Protein AF-A0A438HQS0-F1 (afdb_monomer)

pLDDT: mean 92.75, std 7.1, range [57.72, 98.56]

Radius of gyration: 14.4 Å; Cα contacts (8 Å, |Δi|>4): 58; chains: 1; bounding box: 28×35×37 Å

Sequence (97 aa):
MRDAIHIYEIKTKIGATKQGTFFVTKYHNIMKSLWLELDYYQNIKMKCNEDAAMMLKFVERERVFDFFAGLNVEYDQVKVQVLGKEDLPPLNEVFSL

Mean predicted aligned error: 3.55 Å

Organism: Vitis vinifera (NCBI:txid29760)

Structure (mmCIF, N/CA/C/O backbone):
data_AF-A0A438HQS0-F1
#
_entry.id   AF-A0A438HQS0-F1
#
loop_
_atom_site.group_PDB
_atom_site.id
_atom_site.type_symbol
_atom_site.label_atom_id
_atom_site.label_alt_id
_atom_site.label_comp_id
_atom_site.label_asym_id
_atom_site.label_entity_id
_atom_site.label_seq_id
_atom_site.pdbx_PDB_ins_code
_atom_site.Cartn_x
_atom_site.Cartn_y
_atom_site.Cartn_z
_atom_site.occupancy
_atom_site.B_iso_or_equiv
_atom_site.auth_seq_id
_atom_site.auth_comp_id
_atom_site.auth_asym_id
_atom_site.auth_atom_id
_atom_site.pdbx_PDB_model_num
ATOM 1 N N . MET A 1 1 ? 7.939 -17.974 -12.196 1.00 57.72 1 MET A N 1
ATOM 2 C CA . MET A 1 1 ? 6.908 -18.766 -11.481 1.00 57.72 1 MET A CA 1
ATOM 3 C C . MET A 1 1 ? 6.907 -18.483 -9.977 1.00 57.72 1 MET A C 1
ATOM 5 O O . MET A 1 1 ? 5.828 -18.254 -9.456 1.00 57.72 1 MET A O 1
ATOM 9 N N . ARG A 1 2 ? 8.066 -18.422 -9.289 1.00 65.38 2 ARG A N 1
ATOM 10 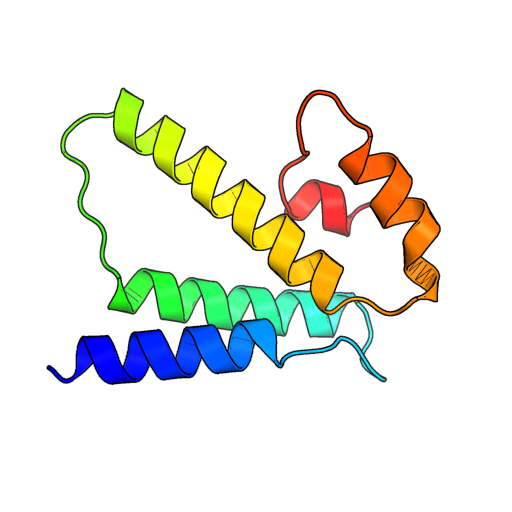C CA . ARG A 1 2 ? 8.126 -18.075 -7.850 1.00 65.38 2 ARG A CA 1
ATOM 11 C C . ARG A 1 2 ? 7.638 -16.653 -7.528 1.00 65.38 2 ARG A C 1
ATOM 13 O O . ARG A 1 2 ? 6.855 -16.516 -6.600 1.00 65.38 2 ARG A O 1
ATOM 20 N N . ASP A 1 3 ? 7.990 -15.639 -8.317 1.00 86.50 3 ASP A N 1
ATOM 21 C CA . ASP A 1 3 ? 7.593 -14.247 -8.009 1.00 86.50 3 ASP A CA 1
ATOM 22 C C . ASP A 1 3 ? 6.081 -14.013 -8.132 1.00 86.50 3 ASP A C 1
ATOM 24 O O . ASP A 1 3 ? 5.496 -13.297 -7.330 1.00 86.50 3 ASP A O 1
ATOM 28 N N . ALA A 1 4 ? 5.412 -14.681 -9.079 1.00 92.19 4 ALA A N 1
ATOM 29 C CA . ALA A 1 4 ? 3.963 -14.561 -9.263 1.00 92.19 4 ALA A CA 1
ATOM 30 C C . ALA A 1 4 ? 3.166 -15.067 -8.045 1.00 92.19 4 ALA A C 1
ATOM 32 O O . ALA A 1 4 ? 2.148 -14.472 -7.697 1.00 92.19 4 ALA A O 1
ATOM 33 N N . ILE A 1 5 ? 3.647 -16.129 -7.385 1.00 94.81 5 ILE A N 1
ATOM 34 C CA . ILE A 1 5 ? 3.044 -16.655 -6.152 1.00 94.81 5 ILE A CA 1
ATOM 35 C C . ILE A 1 5 ? 3.186 -15.626 -5.026 1.00 94.81 5 ILE A C 1
ATOM 37 O O . ILE A 1 5 ? 2.187 -15.267 -4.411 1.00 94.81 5 ILE A O 1
ATOM 41 N N . HIS A 1 6 ? 4.388 -15.077 -4.820 1.00 95.06 6 HIS A N 1
ATOM 42 C CA . HIS A 1 6 ? 4.625 -14.065 -3.783 1.00 95.06 6 HIS A CA 1
ATOM 43 C C . HIS A 1 6 ? 3.804 -12.794 -4.037 1.00 95.06 6 HIS A C 1
ATOM 45 O O . HIS A 1 6 ? 3.156 -12.290 -3.127 1.00 95.06 6 HIS A O 1
ATOM 51 N N . ILE A 1 7 ? 3.743 -12.314 -5.284 1.00 96.69 7 ILE A N 1
ATOM 52 C CA . ILE A 1 7 ? 2.909 -11.163 -5.662 1.00 96.69 7 ILE A CA 1
ATOM 53 C C . ILE A 1 7 ? 1.437 -11.423 -5.328 1.00 96.69 7 ILE A C 1
ATOM 55 O O . ILE A 1 7 ? 0.776 -10.551 -4.765 1.00 96.69 7 ILE A O 1
ATOM 59 N N . TYR A 1 8 ? 0.911 -12.605 -5.661 1.00 96.81 8 TYR A N 1
ATOM 60 C CA . TYR A 1 8 ? -0.467 -12.972 -5.338 1.00 96.81 8 TYR A CA 1
ATOM 61 C C . TYR A 1 8 ? -0.712 -13.006 -3.823 1.00 96.81 8 TYR A C 1
ATOM 63 O O . TYR A 1 8 ? -1.698 -12.442 -3.344 1.00 96.81 8 TYR A O 1
ATOM 71 N N . GLU A 1 9 ? 0.194 -13.617 -3.058 1.00 97.69 9 GLU A N 1
ATOM 72 C CA . GLU A 1 9 ? 0.100 -13.683 -1.599 1.00 97.69 9 GLU A CA 1
ATOM 73 C C . GLU A 1 9 ? 0.136 -12.292 -0.961 1.00 97.69 9 GLU A C 1
ATOM 75 O O . GLU A 1 9 ? -0.691 -11.993 -0.100 1.00 97.69 9 GLU A O 1
ATOM 80 N N . ILE A 1 10 ? 1.045 -11.418 -1.403 1.00 98.25 10 ILE A N 1
ATOM 81 C CA . ILE A 1 10 ? 1.162 -10.046 -0.896 1.00 98.25 10 ILE A CA 1
ATOM 82 C C . ILE A 1 10 ? -0.097 -9.244 -1.235 1.00 98.25 10 ILE A C 1
ATOM 84 O O . ILE A 1 10 ? -0.665 -8.614 -0.348 1.00 98.25 10 ILE A O 1
ATOM 88 N N . LYS A 1 11 ? -0.598 -9.318 -2.476 1.00 97.88 11 LYS A N 1
ATOM 89 C CA . LYS A 1 11 ? -1.854 -8.652 -2.868 1.00 97.88 11 LYS A CA 1
ATOM 90 C C . LYS A 1 11 ? -3.048 -9.139 -2.049 1.00 97.88 11 LYS A C 1
ATOM 92 O O . LYS A 1 11 ? -3.868 -8.334 -1.615 1.00 97.88 11 LYS A O 1
ATOM 97 N N . THR A 1 12 ? -3.118 -10.442 -1.785 1.00 98.25 12 THR A N 1
ATOM 98 C CA . THR A 1 12 ? -4.162 -11.025 -0.931 1.00 98.25 12 THR A CA 1
ATOM 99 C C . THR A 1 12 ? -4.054 -10.499 0.501 1.00 98.25 12 THR A C 1
ATOM 101 O O . THR A 1 12 ? -5.061 -10.104 1.087 1.00 98.25 12 THR A O 1
ATOM 104 N N . LYS A 1 13 ? -2.836 -10.433 1.060 1.00 98.44 13 LYS A N 1
ATOM 105 C CA . LYS A 1 13 ? -2.587 -9.855 2.389 1.00 98.44 13 LYS A CA 1
ATOM 106 C C . LYS A 1 13 ? -2.981 -8.382 2.449 1.00 98.44 13 LYS A C 1
ATOM 108 O O . LYS A 1 13 ? -3.644 -7.998 3.406 1.00 98.44 13 LYS A O 1
ATOM 113 N N . ILE A 1 14 ? -2.627 -7.579 1.445 1.00 98.56 14 ILE A N 1
ATOM 114 C CA . ILE A 1 14 ? -3.004 -6.160 1.357 1.00 98.56 14 ILE A CA 1
ATOM 115 C C . ILE A 1 14 ? -4.528 -6.015 1.437 1.00 98.56 14 ILE A C 1
ATOM 117 O O . ILE A 1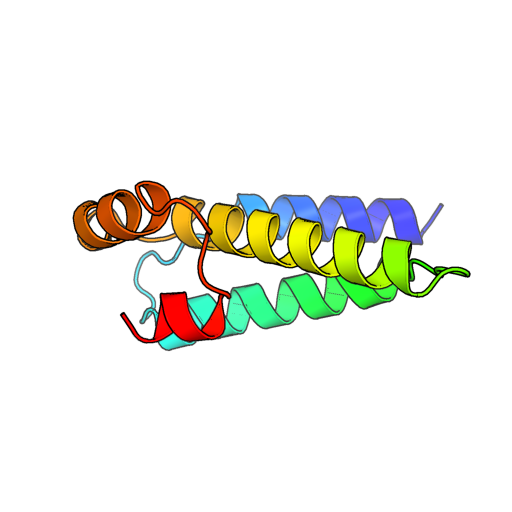 14 ? -5.021 -5.350 2.343 1.00 98.56 14 ILE A O 1
ATOM 121 N N . GLY A 1 15 ? -5.282 -6.715 0.581 1.00 97.94 15 GLY A N 1
ATOM 122 C CA . GLY A 1 15 ? -6.749 -6.621 0.571 1.00 97.94 15 GLY A CA 1
ATOM 123 C C . GLY A 1 15 ? -7.427 -7.127 1.855 1.00 97.94 15 GLY A C 1
ATOM 124 O O . GLY A 1 15 ? -8.489 -6.631 2.245 1.00 97.94 15 GLY A O 1
ATOM 125 N N . ALA A 1 16 ? -6.812 -8.098 2.537 1.00 98.19 16 ALA A N 1
ATOM 126 C CA . ALA A 1 16 ? -7.313 -8.655 3.792 1.00 98.19 16 ALA A CA 1
ATOM 127 C C . ALA A 1 16 ? -6.913 -7.843 5.038 1.00 98.19 16 ALA A C 1
ATOM 129 O O . ALA A 1 16 ? -7.533 -8.005 6.090 1.00 98.19 16 ALA A O 1
ATOM 130 N N . THR A 1 17 ? -5.891 -6.985 4.953 1.00 98.38 17 THR A N 1
ATOM 131 C CA . THR A 1 17 ? -5.406 -6.221 6.108 1.00 98.38 17 THR A CA 1
ATOM 132 C C . THR A 1 17 ? -6.418 -5.142 6.473 1.00 98.38 17 THR A C 1
ATOM 134 O O . THR A 1 17 ? -6.789 -4.305 5.654 1.00 98.38 17 THR A O 1
ATOM 137 N N . LYS A 1 18 ? -6.865 -5.156 7.730 1.00 98.25 18 LYS A N 1
ATOM 138 C CA . LYS A 1 18 ? -7.759 -4.150 8.313 1.00 98.25 18 LYS A CA 1
ATOM 139 C C . LYS A 1 18 ? -7.061 -3.458 9.480 1.00 98.25 18 LYS A C 1
ATOM 141 O O . LYS A 1 18 ? -6.244 -4.078 10.160 1.00 98.25 18 LYS A O 1
ATOM 146 N N . GLN A 1 19 ? -7.411 -2.199 9.734 1.00 98.06 19 GLN A N 1
ATOM 147 C CA . GLN A 1 19 ? -6.963 -1.455 10.909 1.00 98.06 19 GLN A CA 1
ATOM 148 C C . GLN A 1 19 ? -7.360 -2.206 12.187 1.00 98.06 19 GLN A C 1
ATOM 150 O O . GLN A 1 19 ? -6.508 -2.489 13.032 1.00 98.06 19 GLN A O 1
ATOM 155 N N . GLY A 1 20 ? -8.644 -2.563 12.311 1.00 97.25 20 GLY A N 1
ATOM 156 C CA . GLY A 1 20 ? -9.159 -3.321 13.446 1.00 97.25 20 GLY A CA 1
ATOM 157 C C . GLY A 1 20 ? -8.887 -2.596 14.763 1.00 97.25 20 GLY A C 1
ATOM 158 O O . GLY A 1 20 ? -9.287 -1.450 14.944 1.00 97.25 20 GLY A O 1
ATOM 159 N N . THR A 1 21 ? -8.185 -3.259 15.680 1.00 97.44 21 THR A N 1
ATOM 160 C CA . THR A 1 21 ? -7.831 -2.704 16.998 1.00 97.44 21 THR A CA 1
ATOM 161 C C . THR A 1 21 ? -6.494 -1.960 17.013 1.00 97.44 21 THR A C 1
ATOM 163 O O . THR A 1 21 ? -6.073 -1.472 18.062 1.00 97.44 21 THR A O 1
ATOM 166 N N . PHE A 1 22 ? -5.785 -1.881 15.883 1.00 96.62 22 PHE A N 1
ATOM 167 C CA . PHE A 1 22 ? -4.523 -1.155 15.814 1.00 96.62 22 PHE A CA 1
ATOM 168 C C . PHE A 1 22 ? -4.740 0.354 15.705 1.00 96.62 22 PHE A C 1
ATOM 170 O O . PHE A 1 22 ? -5.664 0.835 15.049 1.00 96.62 22 PHE A O 1
ATOM 177 N N . PHE A 1 23 ? -3.804 1.114 16.279 1.00 96.25 23 PHE A N 1
ATOM 178 C CA . PHE A 1 23 ? -3.654 2.526 15.944 1.00 96.25 23 PHE A CA 1
ATOM 179 C C . PHE A 1 23 ? -3.422 2.694 14.439 1.00 96.25 23 PHE A C 1
ATOM 181 O O . PHE A 1 23 ? -2.704 1.896 13.826 1.00 96.25 23 PHE A O 1
ATOM 188 N N . VAL A 1 24 ? -3.952 3.777 13.866 1.00 95.19 24 VAL A N 1
ATOM 189 C CA . VAL A 1 24 ? -3.792 4.105 12.438 1.00 95.19 24 VAL A CA 1
ATOM 190 C C . VAL A 1 24 ? -2.318 4.154 12.033 1.00 95.19 24 VAL A C 1
ATOM 192 O O . VAL A 1 24 ? -1.957 3.637 10.981 1.00 95.19 24 VAL A O 1
ATOM 195 N N . THR A 1 25 ? -1.440 4.672 12.898 1.00 95.25 25 THR A N 1
ATOM 196 C CA . THR A 1 25 ? 0.023 4.687 12.700 1.00 95.25 25 THR A CA 1
ATOM 197 C C . THR A 1 25 ? 0.594 3.287 12.470 1.00 95.25 25 THR A C 1
ATOM 199 O O . THR A 1 25 ? 1.384 3.068 11.551 1.00 95.25 25 THR A O 1
ATOM 202 N N . LYS A 1 26 ? 0.174 2.312 13.282 1.00 96.62 26 LYS A N 1
ATOM 203 C CA . LYS A 1 26 ? 0.617 0.922 13.171 1.00 96.62 26 LYS A CA 1
ATOM 204 C C . LYS A 1 26 ? 0.049 0.261 11.918 1.00 96.62 26 LYS A C 1
ATOM 206 O O . LYS A 1 26 ? 0.799 -0.404 11.210 1.00 96.62 26 LYS A O 1
ATOM 211 N N . TYR A 1 27 ? -1.233 0.471 11.625 1.00 97.31 27 TYR A N 1
ATOM 212 C CA . TYR A 1 27 ? -1.868 -0.031 10.405 1.00 97.31 27 TYR A CA 1
ATOM 213 C C . TYR A 1 27 ? -1.184 0.513 9.138 1.00 97.31 27 TYR A C 1
ATOM 215 O O . TYR A 1 27 ? -0.784 -0.266 8.275 1.00 97.31 27 TYR A O 1
ATOM 223 N N . HIS A 1 28 ? -0.937 1.823 9.075 1.00 95.56 28 HIS A N 1
ATOM 224 C CA . HIS A 1 28 ? -0.211 2.466 7.979 1.00 95.56 28 HIS A CA 1
ATOM 225 C C . HIS A 1 28 ? 1.182 1.858 7.773 1.00 95.56 28 HIS A C 1
ATOM 227 O O . HIS A 1 28 ? 1.563 1.553 6.645 1.00 95.56 28 HIS A O 1
ATOM 233 N N . ASN A 1 29 ? 1.930 1.612 8.852 1.00 96.69 29 ASN A N 1
ATOM 234 C CA . ASN A 1 29 ? 3.258 1.002 8.753 1.00 96.69 29 ASN A CA 1
ATOM 235 C C . ASN A 1 29 ? 3.213 -0.446 8.235 1.00 96.69 29 ASN A C 1
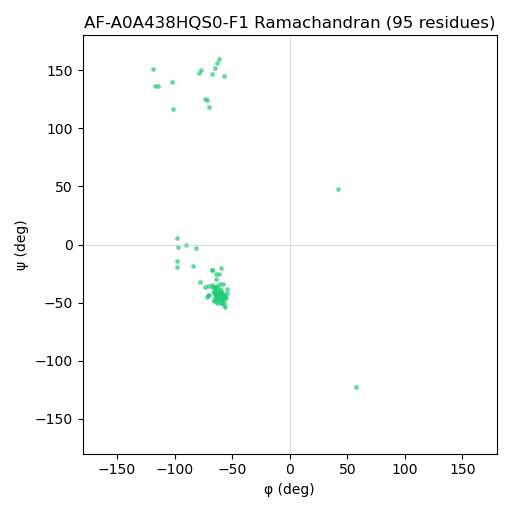ATOM 237 O O . ASN A 1 29 ? 4.093 -0.836 7.467 1.00 96.69 29 ASN A O 1
ATOM 241 N N . ILE A 1 30 ? 2.191 -1.226 8.607 1.00 98.00 30 ILE A N 1
ATOM 242 C CA . ILE A 1 30 ? 1.979 -2.582 8.071 1.00 98.00 30 ILE A CA 1
ATOM 243 C C . ILE A 1 30 ? 1.712 -2.515 6.563 1.00 98.00 30 ILE A C 1
ATOM 245 O O . ILE A 1 30 ? 2.395 -3.193 5.796 1.00 98.00 30 ILE A O 1
ATOM 249 N N . MET A 1 31 ? 0.785 -1.655 6.131 1.00 98.12 31 MET A N 1
ATOM 250 C CA . MET A 1 31 ? 0.468 -1.476 4.709 1.00 98.12 31 MET A CA 1
ATOM 251 C C . 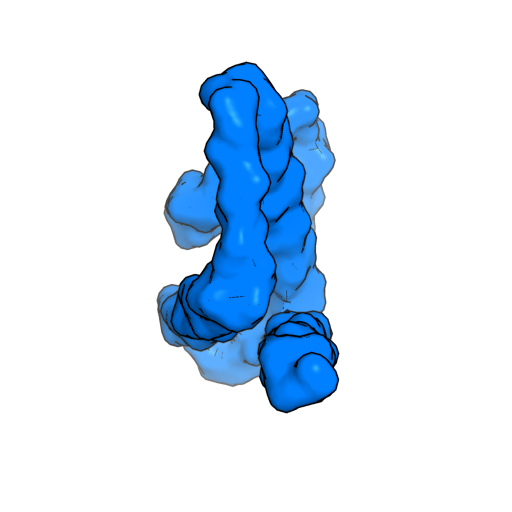MET A 1 31 ? 1.692 -1.008 3.913 1.00 98.12 31 MET A C 1
ATOM 253 O O . MET A 1 31 ? 2.016 -1.584 2.876 1.00 98.12 31 MET A O 1
ATOM 257 N N . LYS A 1 32 ? 2.450 -0.042 4.451 1.00 96.88 32 LYS A N 1
ATOM 258 C CA . LYS A 1 32 ? 3.704 0.440 3.857 1.00 96.88 32 LYS A CA 1
ATOM 259 C C . LYS A 1 32 ? 4.719 -0.682 3.658 1.00 96.88 32 LYS A C 1
ATOM 261 O O . LYS A 1 32 ? 5.338 -0.750 2.601 1.00 96.88 32 LYS A O 1
ATOM 266 N N . SER A 1 33 ? 4.873 -1.565 4.643 1.00 98.06 33 SER A N 1
ATOM 267 C CA . SER A 1 33 ? 5.767 -2.719 4.524 1.00 98.06 33 SER A CA 1
ATOM 268 C C . SER A 1 33 ? 5.321 -3.677 3.417 1.00 98.06 33 SER A C 1
ATOM 270 O O . SER A 1 33 ? 6.161 -4.126 2.643 1.00 98.06 33 SER A O 1
ATOM 272 N N . LEU A 1 34 ? 4.019 -3.967 3.317 1.00 98.44 34 LEU A N 1
ATOM 273 C CA . LEU A 1 34 ? 3.478 -4.858 2.286 1.00 98.44 34 LEU A CA 1
ATOM 274 C C . LEU A 1 34 ? 3.643 -4.277 0.878 1.00 98.44 34 LEU A C 1
ATOM 276 O O . LEU A 1 34 ? 4.016 -5.004 -0.038 1.00 98.44 34 LEU A O 1
ATOM 280 N N . TRP A 1 35 ? 3.414 -2.975 0.691 1.00 97.75 35 TRP A N 1
ATOM 281 C CA . TRP A 1 35 ? 3.627 -2.347 -0.614 1.00 97.75 35 TRP A CA 1
ATOM 282 C C . TRP A 1 35 ? 5.104 -2.302 -1.015 1.00 97.75 35 TRP A C 1
ATOM 284 O O . TRP A 1 35 ? 5.404 -2.512 -2.182 1.00 97.75 35 TRP A O 1
ATOM 294 N N . LEU A 1 36 ? 6.029 -2.083 -0.073 1.00 96.56 36 LEU A N 1
ATOM 295 C CA . LEU A 1 36 ? 7.468 -2.158 -0.362 1.00 96.56 36 LEU A CA 1
ATOM 296 C C . LEU A 1 36 ? 7.895 -3.575 -0.770 1.00 96.56 36 LEU A C 1
ATOM 298 O O . LEU A 1 36 ? 8.702 -3.741 -1.683 1.00 96.56 36 LEU A O 1
ATOM 302 N N . GLU A 1 37 ? 7.340 -4.598 -0.117 1.00 97.31 37 GLU A N 1
ATOM 303 C CA . GLU A 1 37 ? 7.557 -5.992 -0.508 1.00 97.31 37 GLU A CA 1
ATOM 304 C C . GLU A 1 37 ? 6.976 -6.269 -1.904 1.00 97.31 37 GLU A C 1
ATOM 306 O O . GLU A 1 37 ? 7.633 -6.886 -2.743 1.00 97.31 37 GLU A O 1
ATOM 311 N N . LEU A 1 38 ? 5.775 -5.758 -2.193 1.00 97.25 38 LEU A N 1
ATOM 312 C CA . LEU A 1 38 ? 5.152 -5.871 -3.509 1.00 97.25 38 LEU A CA 1
ATOM 313 C C . LEU A 1 38 ? 6.013 -5.220 -4.600 1.00 97.25 38 LEU A C 1
ATOM 315 O O . LEU A 1 38 ? 6.256 -5.851 -5.628 1.00 97.25 38 LEU A O 1
ATOM 319 N N . ASP A 1 39 ? 6.508 -4.003 -4.365 1.00 95.00 39 ASP A N 1
ATOM 320 C CA . ASP A 1 39 ? 7.373 -3.276 -5.301 1.00 95.00 39 ASP A CA 1
ATOM 321 C C . ASP A 1 39 ? 8.636 -4.075 -5.631 1.00 95.00 39 ASP A C 1
ATOM 323 O O . ASP A 1 39 ? 9.030 -4.166 -6.798 1.00 95.00 39 ASP A O 1
ATOM 327 N N . TYR A 1 40 ? 9.241 -4.696 -4.613 1.00 94.81 40 TYR A N 1
ATOM 328 C CA . TYR A 1 40 ? 10.427 -5.532 -4.770 1.00 94.81 40 TYR A CA 1
ATOM 329 C C . TYR A 1 40 ? 10.180 -6.702 -5.729 1.00 94.81 40 TYR A C 1
ATOM 331 O O . TYR A 1 40 ? 10.979 -6.927 -6.641 1.00 94.81 40 TYR A O 1
ATOM 339 N N . TYR A 1 41 ? 9.065 -7.421 -5.566 1.00 94.88 41 TYR A N 1
ATOM 340 C CA . TYR A 1 41 ? 8.749 -8.563 -6.429 1.00 94.88 41 TYR A CA 1
ATOM 341 C C . TYR A 1 41 ? 8.207 -8.158 -7.803 1.00 94.88 41 TYR A C 1
ATOM 343 O O . TYR A 1 41 ? 8.452 -8.861 -8.782 1.00 94.88 41 TYR A O 1
ATOM 351 N N . GLN A 1 42 ? 7.471 -7.047 -7.906 1.00 92.75 42 GLN A N 1
ATOM 352 C CA . GLN A 1 42 ? 6.965 -6.573 -9.195 1.00 92.75 42 GLN A CA 1
ATOM 353 C C . GLN A 1 42 ? 8.083 -6.022 -10.084 1.00 92.75 42 GLN A C 1
ATOM 355 O O . GLN A 1 42 ? 8.018 -6.213 -11.298 1.00 92.75 42 GLN A O 1
ATOM 360 N N . ASN A 1 43 ? 9.087 -5.358 -9.495 1.00 88.44 43 ASN A N 1
ATOM 361 C CA . ASN A 1 43 ? 10.300 -4.867 -10.160 1.00 88.44 43 ASN A CA 1
ATOM 362 C C . ASN A 1 43 ? 10.031 -4.235 -11.541 1.00 88.44 43 ASN A C 1
ATOM 364 O O . ASN A 1 43 ? 10.662 -4.577 -12.549 1.00 88.44 43 ASN A O 1
ATOM 368 N N . ILE A 1 44 ? 9.036 -3.348 -11.605 1.00 88.12 44 ILE A N 1
ATOM 369 C CA . ILE A 1 44 ? 8.591 -2.746 -12.863 1.00 88.12 44 ILE A CA 1
ATOM 370 C C . ILE A 1 44 ? 9.673 -1.783 -13.351 1.00 88.12 44 ILE A C 1
ATOM 372 O O . ILE A 1 44 ? 9.988 -0.793 -12.695 1.00 88.12 44 ILE A O 1
ATOM 376 N N . LYS A 1 45 ? 10.234 -2.065 -14.529 1.00 89.12 45 LYS A N 1
ATOM 377 C CA . LYS A 1 45 ? 11.254 -1.222 -15.161 1.00 89.12 45 LYS A CA 1
ATOM 378 C C . LYS A 1 45 ? 10.625 -0.375 -16.252 1.00 89.12 45 LYS A C 1
ATOM 380 O O . LYS A 1 45 ? 10.158 -0.906 -17.259 1.00 89.12 45 LYS A O 1
ATOM 385 N N . MET A 1 46 ? 10.659 0.938 -16.065 1.00 92.56 46 MET A N 1
ATOM 386 C CA . MET A 1 46 ? 10.165 1.902 -17.043 1.00 92.56 46 MET A CA 1
ATOM 387 C C . MET A 1 46 ? 11.327 2.528 -17.806 1.00 92.56 46 MET A C 1
ATOM 389 O O . MET A 1 46 ? 12.390 2.776 -17.243 1.00 92.56 46 MET A O 1
ATOM 393 N N . LYS A 1 47 ? 11.138 2.721 -19.114 1.00 92.75 47 LYS A N 1
ATOM 394 C CA . LYS A 1 47 ? 12.156 3.294 -20.013 1.00 92.75 47 LYS A CA 1
ATOM 395 C C . LYS A 1 47 ? 11.950 4.787 -20.274 1.00 92.75 47 LYS A C 1
ATOM 397 O O . LYS A 1 47 ? 12.876 5.450 -20.721 1.00 92.75 47 LYS A O 1
ATOM 402 N N . CYS A 1 48 ? 10.738 5.275 -20.033 1.00 96.62 48 CYS A N 1
ATOM 403 C CA . CYS A 1 48 ? 10.289 6.633 -20.295 1.00 96.62 48 CYS A CA 1
ATOM 404 C C . CYS A 1 48 ? 9.973 7.314 -18.957 1.00 96.62 48 CYS A C 1
ATOM 406 O O . CYS A 1 48 ? 9.371 6.688 -18.081 1.00 96.62 48 CYS A O 1
ATOM 408 N N . ASN A 1 49 ? 10.391 8.570 -18.791 1.00 94.75 49 ASN A N 1
ATOM 40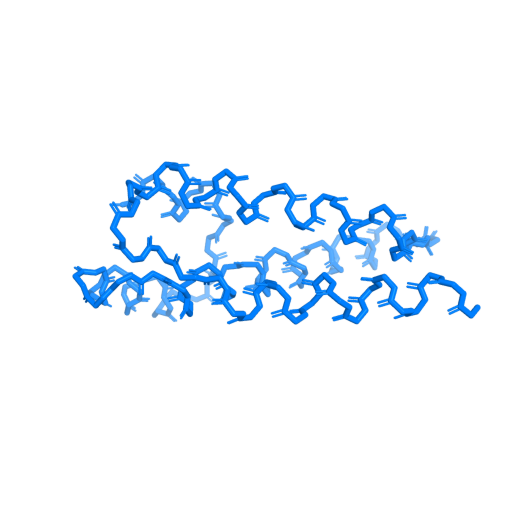9 C CA . ASN A 1 49 ? 10.207 9.304 -17.537 1.00 94.75 49 ASN A CA 1
ATOM 410 C C . ASN A 1 49 ? 8.749 9.732 -17.351 1.00 94.75 49 ASN A C 1
ATOM 412 O O . ASN A 1 49 ? 8.230 9.701 -16.237 1.00 94.75 49 ASN A O 1
ATOM 416 N N . GLU A 1 50 ? 8.081 10.093 -18.443 1.00 96.38 50 GLU A N 1
ATOM 417 C CA . GLU A 1 50 ? 6.677 10.486 -18.460 1.00 96.38 50 GLU A CA 1
ATOM 418 C C . GLU A 1 50 ? 5.789 9.312 -18.027 1.00 96.38 50 GLU A C 1
ATOM 420 O O . GLU A 1 50 ? 4.966 9.461 -17.121 1.00 96.38 50 GLU A O 1
ATOM 425 N N . ASP A 1 51 ? 6.029 8.120 -18.581 1.00 94.62 51 ASP A N 1
ATOM 426 C CA . ASP A 1 51 ? 5.311 6.900 -18.193 1.00 94.62 51 ASP A CA 1
ATOM 427 C C . ASP A 1 51 ? 5.607 6.509 -16.737 1.00 94.62 51 ASP A C 1
ATOM 429 O O . ASP A 1 51 ? 4.702 6.092 -16.013 1.00 94.62 51 ASP A O 1
ATOM 433 N N . ALA A 1 52 ? 6.853 6.690 -16.277 1.00 94.12 52 ALA A N 1
ATOM 434 C CA . ALA A 1 52 ? 7.235 6.457 -14.883 1.00 94.12 52 ALA A CA 1
ATOM 435 C C . ALA A 1 52 ? 6.470 7.358 -13.913 1.00 94.12 52 ALA A C 1
ATOM 437 O O . ALA A 1 52 ? 5.959 6.879 -12.899 1.00 94.12 52 ALA A O 1
ATOM 438 N N . ALA A 1 53 ? 6.327 8.641 -14.245 1.00 93.44 53 ALA A N 1
ATOM 439 C CA . ALA A 1 53 ? 5.542 9.573 -13.449 1.00 93.44 53 ALA A CA 1
ATOM 440 C C . ALA A 1 53 ? 4.046 9.213 -13.450 1.00 93.44 53 ALA A C 1
ATOM 442 O O . ALA A 1 53 ? 3.400 9.272 -12.403 1.00 93.44 53 ALA A O 1
ATOM 443 N N . MET A 1 54 ? 3.488 8.804 -14.596 1.00 93.62 54 MET A N 1
ATOM 444 C CA . MET A 1 54 ? 2.090 8.361 -14.682 1.00 93.62 54 MET A CA 1
ATOM 445 C C . MET A 1 54 ? 1.840 7.089 -13.866 1.00 93.62 54 MET A C 1
ATOM 447 O O . MET A 1 54 ? 0.851 7.008 -13.137 1.00 93.62 54 MET A O 1
ATOM 451 N N . MET A 1 55 ? 2.752 6.119 -13.935 1.00 93.56 55 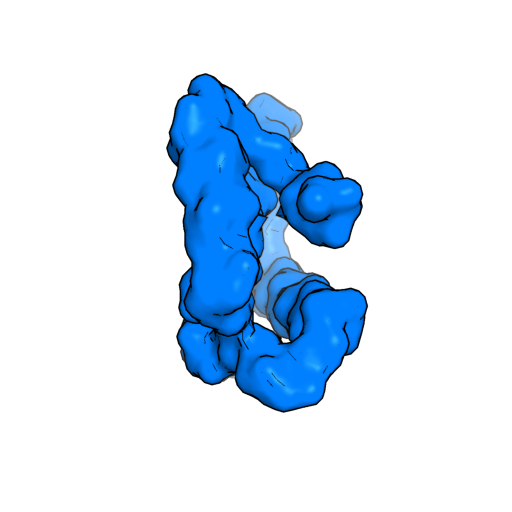MET A N 1
ATOM 452 C CA . MET A 1 55 ? 2.653 4.884 -13.163 1.00 93.56 55 MET A CA 1
ATOM 453 C C . MET A 1 55 ? 2.774 5.131 -11.666 1.00 93.56 55 MET A C 1
ATOM 455 O O . MET A 1 55 ? 2.024 4.535 -10.899 1.00 93.56 55 MET A O 1
ATOM 459 N N . LEU A 1 56 ? 3.675 6.019 -11.238 1.00 91.75 56 LEU A N 1
ATOM 460 C CA . LEU A 1 56 ? 3.796 6.377 -9.828 1.00 91.75 56 LEU A CA 1
ATOM 461 C C . LEU A 1 56 ? 2.478 6.955 -9.299 1.00 91.75 56 LEU A C 1
ATOM 463 O O . LEU A 1 56 ? 1.979 6.481 -8.283 1.00 91.75 56 LEU A O 1
ATOM 467 N N . LYS A 1 57 ? 1.859 7.888 -10.037 1.00 91.94 57 LYS A N 1
ATOM 468 C CA . LYS A 1 57 ? 0.543 8.448 -9.681 1.00 91.94 57 LYS A CA 1
ATOM 469 C C . LYS A 1 57 ? -0.548 7.380 -9.605 1.00 91.94 57 LYS A C 1
ATOM 471 O O . LYS A 1 57 ? -1.399 7.430 -8.719 1.00 91.94 57 LYS A O 1
ATOM 476 N N . PHE A 1 58 ? -0.538 6.420 -10.529 1.00 92.94 58 PHE A N 1
ATOM 477 C CA . PHE A 1 58 ? -1.469 5.294 -10.503 1.00 92.94 58 PHE A CA 1
ATOM 478 C C . PHE A 1 58 ? -1.258 4.422 -9.257 1.00 92.94 58 PHE A C 1
ATOM 480 O O . PHE A 1 58 ? -2.208 4.148 -8.532 1.00 92.94 58 PHE A O 1
ATOM 487 N N . VAL A 1 59 ? -0.013 4.042 -8.960 1.00 93.69 59 VAL A N 1
ATOM 488 C CA . VAL A 1 59 ? 0.322 3.218 -7.790 1.00 93.69 59 VAL A CA 1
ATOM 489 C C . VAL A 1 59 ? -0.034 3.930 -6.486 1.00 93.69 59 VAL A C 1
ATOM 491 O O . VAL A 1 59 ? -0.615 3.314 -5.598 1.00 93.69 59 VAL A O 1
ATOM 494 N N . GLU A 1 60 ? 0.273 5.220 -6.353 1.00 92.50 60 GLU A N 1
ATOM 495 C CA . GLU A 1 60 ? -0.080 5.997 -5.160 1.00 92.50 60 GLU A CA 1
ATOM 496 C C . GLU A 1 60 ? -1.594 6.067 -4.950 1.00 92.50 60 GLU A C 1
ATOM 498 O O . GLU A 1 60 ? -2.062 5.878 -3.827 1.00 92.50 60 GLU A O 1
ATOM 503 N N . ARG A 1 61 ? -2.363 6.250 -6.030 1.00 93.50 61 ARG A N 1
ATOM 504 C CA . ARG A 1 61 ? -3.828 6.214 -5.995 1.00 93.50 61 ARG A CA 1
ATOM 505 C C . ARG A 1 61 ? -4.355 4.869 -5.497 1.00 93.50 61 ARG A C 1
ATOM 507 O O . ARG A 1 61 ? -5.164 4.845 -4.572 1.00 93.50 61 ARG A O 1
ATOM 514 N N . GLU A 1 62 ? -3.874 3.763 -6.060 1.00 95.12 62 GLU A N 1
ATOM 515 C CA . GLU A 1 62 ? -4.294 2.421 -5.636 1.00 95.12 62 GLU A CA 1
ATOM 516 C C . GLU A 1 62 ? -3.965 2.171 -4.156 1.00 95.12 62 GLU A C 1
ATOM 518 O O . GLU A 1 62 ? -4.788 1.639 -3.415 1.00 95.12 62 GLU A O 1
ATOM 523 N N . ARG A 1 63 ? -2.810 2.649 -3.674 1.00 95.69 63 ARG A N 1
ATOM 524 C CA . ARG A 1 63 ? -2.432 2.542 -2.254 1.00 95.69 63 ARG A CA 1
ATOM 525 C C . ARG A 1 63 ? -3.351 3.332 -1.329 1.00 95.69 63 ARG A C 1
ATOM 527 O O . ARG A 1 63 ? -3.639 2.867 -0.228 1.00 95.69 63 ARG A O 1
ATOM 534 N N . VAL A 1 64 ? -3.823 4.507 -1.749 1.00 95.38 64 VAL A N 1
ATOM 535 C CA . VAL A 1 64 ? -4.831 5.268 -0.991 1.00 95.38 64 VAL A CA 1
ATOM 536 C C . VAL A 1 64 ? -6.135 4.472 -0.891 1.00 95.38 64 VAL A C 1
ATOM 538 O O . VAL A 1 64 ? -6.715 4.392 0.193 1.00 95.38 64 VAL A O 1
ATOM 541 N N . PHE A 1 65 ? -6.569 3.827 -1.976 1.00 95.75 65 PHE A N 1
ATOM 542 C CA . PHE A 1 65 ? -7.768 2.985 -1.965 1.00 95.75 65 PHE A CA 1
ATOM 543 C C . PHE A 1 65 ? -7.614 1.753 -1.075 1.00 95.75 65 PHE A C 1
ATOM 545 O O . PHE A 1 65 ? -8.474 1.518 -0.225 1.00 95.75 65 PHE A O 1
ATOM 552 N N . ASP A 1 66 ? -6.507 1.020 -1.200 1.00 97.12 66 ASP A N 1
ATOM 553 C CA . ASP A 1 66 ? -6.177 -0.110 -0.328 1.00 97.12 66 ASP A CA 1
ATOM 554 C C . ASP A 1 66 ? -6.186 0.313 1.150 1.00 97.12 66 ASP A C 1
ATOM 556 O O . ASP A 1 66 ? -6.791 -0.346 2.000 1.00 97.12 66 ASP A O 1
ATOM 560 N N . PHE A 1 67 ? -5.555 1.451 1.461 1.00 96.25 67 PHE A N 1
ATOM 561 C CA . PHE A 1 67 ? -5.500 1.991 2.816 1.00 96.25 67 PHE A CA 1
ATOM 562 C C . PHE A 1 67 ? -6.901 2.278 3.363 1.00 96.25 67 PHE A C 1
ATOM 564 O O . PHE A 1 67 ? -7.247 1.802 4.449 1.00 96.25 67 PHE A O 1
ATOM 571 N N . PHE A 1 68 ? -7.729 2.997 2.602 1.00 96.56 68 PHE A N 1
ATOM 572 C CA . PHE A 1 68 ? -9.103 3.335 2.977 1.00 96.56 68 PHE A CA 1
ATOM 573 C C . PHE A 1 68 ? -10.019 2.121 3.100 1.00 96.56 68 PHE A C 1
ATOM 575 O O . PHE A 1 68 ? -10.855 2.089 4.007 1.00 96.56 68 PHE A O 1
ATOM 582 N N . ALA A 1 69 ? -9.848 1.113 2.246 1.00 96.75 69 ALA A N 1
ATOM 583 C CA . ALA A 1 69 ? -10.623 -0.121 2.293 1.00 96.75 69 ALA A CA 1
ATOM 584 C C . ALA A 1 69 ? -10.379 -0.925 3.581 1.00 96.75 69 ALA A C 1
ATOM 586 O O . ALA A 1 69 ? -11.231 -1.726 3.986 1.00 96.75 69 ALA A O 1
ATOM 587 N N . GLY A 1 70 ? -9.218 -0.750 4.221 1.00 96.94 70 GLY A N 1
ATOM 588 C CA . GLY A 1 70 ? -8.894 -1.383 5.497 1.00 96.94 70 GLY A CA 1
ATOM 589 C C . GLY A 1 70 ? -9.106 -0.518 6.742 1.00 96.94 70 GLY A C 1
ATOM 590 O O . GLY A 1 70 ? -9.136 -1.075 7.838 1.00 96.94 70 GLY A O 1
ATOM 591 N N . LEU A 1 71 ? -9.287 0.801 6.607 1.00 97.06 71 LEU A N 1
ATOM 592 C CA . LEU A 1 71 ? -9.576 1.695 7.736 1.00 97.06 71 LEU A CA 1
ATOM 593 C C . LEU A 1 71 ? -10.957 1.438 8.349 1.00 97.06 71 LEU A C 1
ATOM 595 O O . LEU A 1 71 ? -11.932 1.173 7.638 1.00 97.06 71 LEU A O 1
ATOM 599 N N . ASN A 1 72 ? -11.050 1.628 9.665 1.00 97.88 72 ASN A N 1
ATOM 600 C CA . ASN A 1 72 ? -12.298 1.531 10.414 1.00 97.88 72 ASN A CA 1
ATOM 601 C C . ASN A 1 72 ? -13.344 2.559 9.941 1.00 97.88 72 ASN A C 1
ATOM 603 O O . ASN A 1 72 ? -13.020 3.586 9.338 1.00 97.88 72 ASN A O 1
ATOM 607 N N . VAL A 1 73 ? -14.613 2.278 10.254 1.00 96.75 73 VAL A N 1
ATOM 608 C CA . VAL A 1 73 ? -15.783 3.105 9.892 1.00 96.75 73 VAL A CA 1
ATOM 609 C C . VAL A 1 73 ? -15.733 4.512 10.504 1.00 96.75 73 VAL A C 1
ATOM 611 O O . VAL A 1 73 ? -16.268 5.463 9.946 1.00 96.75 73 VAL A O 1
ATOM 614 N N . GLU A 1 74 ? -15.032 4.676 11.629 1.00 96.06 74 GLU A N 1
ATOM 615 C CA . GLU A 1 74 ? -14.833 5.970 12.298 1.00 96.06 74 GLU A CA 1
ATOM 616 C C . GLU A 1 74 ? -14.120 7.013 11.417 1.00 96.06 74 GLU A C 1
ATOM 618 O O . GLU A 1 74 ? -14.271 8.211 11.644 1.00 96.06 74 GLU A O 1
ATOM 623 N N . TYR A 1 75 ? -13.414 6.574 10.368 1.00 95.12 75 TYR A N 1
ATOM 624 C CA . TYR A 1 75 ? -12.738 7.442 9.401 1.00 95.12 75 TYR A CA 1
ATOM 625 C C . TYR A 1 75 ? -13.543 7.683 8.117 1.00 95.12 75 TYR A C 1
ATOM 627 O O . TYR A 1 75 ? -13.031 8.313 7.192 1.00 95.12 75 TYR A O 1
ATOM 635 N N . ASP A 1 76 ? -14.789 7.212 8.013 1.00 95.00 76 ASP A N 1
ATOM 636 C CA . ASP A 1 76 ? -15.565 7.312 6.769 1.00 95.00 76 ASP A CA 1
ATOM 637 C C . ASP A 1 76 ? -15.800 8.760 6.320 1.00 95.00 76 ASP A C 1
ATOM 639 O O . ASP A 1 76 ? -15.755 9.045 5.123 1.00 95.00 76 ASP A O 1
ATOM 643 N N . GLN A 1 77 ? -15.955 9.703 7.254 1.00 93.75 77 GLN A N 1
ATOM 644 C CA . GLN A 1 77 ? -16.051 11.124 6.910 1.00 93.75 77 GLN A CA 1
ATOM 645 C C . GLN A 1 77 ? -14.770 11.635 6.232 1.00 93.75 77 GLN A C 1
ATOM 647 O O . GLN A 1 77 ? -14.852 12.344 5.227 1.00 93.75 77 GLN A O 1
ATOM 652 N N . VAL A 1 78 ? -13.596 11.239 6.735 1.00 91.69 78 VAL A N 1
ATOM 653 C CA . VAL A 1 78 ? -12.298 11.581 6.130 1.00 91.69 78 VAL A CA 1
ATOM 654 C C . VAL A 1 78 ? -12.175 10.936 4.748 1.00 91.69 78 VAL A C 1
ATOM 656 O O . VAL A 1 78 ? -11.778 11.609 3.797 1.00 91.69 78 VAL A O 1
ATOM 659 N N . LYS A 1 79 ? -12.602 9.671 4.589 1.00 94.12 79 LYS A N 1
ATOM 660 C CA . LYS A 1 79 ? -12.632 8.991 3.280 1.00 94.12 79 LYS A CA 1
ATOM 661 C C . LYS A 1 79 ? -13.469 9.775 2.272 1.00 94.12 79 LYS A C 1
ATOM 663 O O . LYS A 1 79 ? -12.984 10.047 1.181 1.00 94.12 79 LYS A O 1
ATOM 668 N N . VAL A 1 80 ? -14.690 10.182 2.631 1.00 93.75 80 VAL A N 1
ATOM 669 C CA . VAL A 1 80 ? -15.579 10.956 1.744 1.00 93.75 80 VAL A CA 1
ATOM 670 C C . VAL A 1 80 ? -14.954 12.295 1.358 1.00 93.75 80 VAL A C 1
ATOM 672 O O . VAL A 1 80 ? -14.973 12.661 0.185 1.00 93.75 80 VAL A O 1
ATOM 675 N N . GLN A 1 81 ? -14.363 13.013 2.316 1.00 91.56 81 GLN A N 1
ATOM 676 C CA . GLN A 1 81 ? -13.704 14.294 2.047 1.00 91.56 81 GLN A CA 1
ATOM 677 C C . GLN A 1 81 ? -12.518 14.149 1.092 1.00 91.56 81 GLN A C 1
ATOM 679 O O . GLN A 1 81 ? -12.352 14.970 0.195 1.00 91.56 81 GLN A O 1
ATOM 684 N N . VAL A 1 82 ? -11.694 13.117 1.274 1.00 91.62 82 VAL A N 1
ATOM 685 C CA . VAL A 1 82 ? -10.532 12.865 0.416 1.00 91.62 82 VAL A CA 1
ATOM 686 C C . VAL A 1 82 ? -10.957 12.376 -0.968 1.00 91.62 82 VAL A C 1
ATOM 688 O O . VAL A 1 82 ? -10.454 12.884 -1.965 1.00 91.62 82 VAL A O 1
ATOM 691 N N . LEU A 1 83 ? -11.902 11.434 -1.041 1.00 91.50 83 LEU A N 1
ATOM 692 C CA . LEU A 1 83 ? -12.417 10.881 -2.298 1.00 91.50 83 LEU A CA 1
ATOM 693 C C . LEU A 1 83 ? -13.222 11.899 -3.119 1.00 91.50 83 LEU A C 1
ATOM 695 O O . LEU A 1 83 ? -13.368 11.721 -4.324 1.00 91.50 83 LEU A O 1
ATOM 699 N N . GLY A 1 84 ? -13.741 12.953 -2.484 1.00 90.50 84 GLY A N 1
ATOM 700 C CA . GLY A 1 84 ? -14.446 14.049 -3.151 1.00 90.50 84 GLY A CA 1
ATOM 701 C C . GLY A 1 84 ? -13.540 15.122 -3.769 1.00 90.50 84 GLY A C 1
ATOM 702 O O . GLY A 1 84 ? -14.062 16.062 -4.367 1.00 90.50 84 GLY A O 1
ATOM 703 N N . LYS A 1 85 ? -12.211 15.030 -3.616 1.00 88.50 85 LYS A N 1
ATOM 704 C CA . LYS A 1 85 ? -11.261 15.970 -4.234 1.00 88.50 85 LYS A CA 1
ATOM 705 C C . LYS A 1 85 ? -11.068 15.661 -5.720 1.00 88.50 85 LYS A C 1
ATOM 707 O O . LYS A 1 85 ? -11.140 14.507 -6.131 1.00 88.50 85 LYS A O 1
ATOM 712 N N . GLU A 1 86 ? -10.777 16.699 -6.506 1.00 85.06 86 GLU A N 1
ATOM 713 C CA . GLU A 1 86 ? -10.458 16.572 -7.938 1.00 85.06 86 GLU A CA 1
ATOM 714 C C . GLU A 1 86 ? -9.227 15.680 -8.158 1.00 85.06 86 GLU A C 1
ATOM 716 O O . GLU A 1 86 ? -9.259 14.759 -8.975 1.00 85.06 86 GLU A O 1
ATOM 721 N N . ASP A 1 87 ? -8.196 15.885 -7.334 1.00 84.62 87 ASP A N 1
ATOM 722 C CA . ASP A 1 87 ? -7.014 15.036 -7.259 1.00 84.62 87 ASP A CA 1
ATOM 723 C C . ASP A 1 87 ? -6.896 14.380 -5.884 1.00 84.62 87 ASP A C 1
ATOM 725 O O . ASP A 1 87 ? -7.060 15.018 -4.837 1.00 84.62 87 ASP A O 1
ATOM 729 N N . LEU A 1 88 ? -6.570 13.086 -5.889 1.00 87.44 88 LEU A N 1
ATOM 730 C CA . LEU A 1 88 ? -6.312 12.356 -4.658 1.00 87.44 88 LEU A CA 1
ATOM 731 C C . LEU A 1 88 ? -4.954 12.779 -4.091 1.00 87.44 88 LEU A C 1
ATOM 733 O O . LEU A 1 88 ? -3.949 12.680 -4.799 1.00 87.44 88 LEU A O 1
ATOM 737 N N . PRO A 1 89 ? -4.909 13.226 -2.826 1.00 86.00 89 PRO A N 1
ATOM 738 C CA . PRO A 1 89 ? -3.658 13.558 -2.179 1.00 86.00 89 PRO A C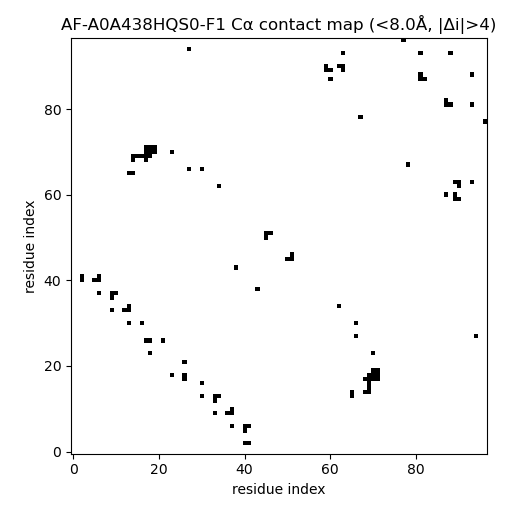A 1
ATOM 739 C C . PRO A 1 89 ? -2.801 12.294 -2.013 1.00 86.00 89 PRO A C 1
ATOM 741 O O . PRO A 1 89 ? -3.340 11.185 -1.893 1.00 86.00 89 PRO A O 1
ATOM 744 N N . PRO A 1 90 ? -1.470 12.440 -1.980 1.00 83.81 90 PRO A N 1
ATOM 745 C CA . PRO A 1 90 ? -0.572 11.323 -1.744 1.00 83.81 90 PRO A CA 1
ATOM 746 C C . PRO A 1 90 ? -0.796 10.729 -0.346 1.00 83.81 90 PRO A C 1
ATOM 748 O O . PRO A 1 90 ? -1.285 11.382 0.579 1.00 83.81 90 PRO A O 1
ATOM 751 N N . LEU A 1 91 ? -0.428 9.460 -0.172 1.00 83.94 91 LEU A N 1
ATOM 752 C CA . LEU A 1 91 ? -0.761 8.695 1.034 1.00 83.94 91 LEU A CA 1
ATOM 753 C C . LEU A 1 91 ? -0.236 9.328 2.338 1.00 83.94 91 LEU A C 1
ATOM 755 O O . LEU A 1 91 ? -0.879 9.234 3.380 1.00 83.94 91 LEU A O 1
ATOM 759 N N . ASN A 1 92 ? 0.925 9.979 2.295 1.00 80.69 92 ASN A N 1
ATOM 760 C CA . ASN A 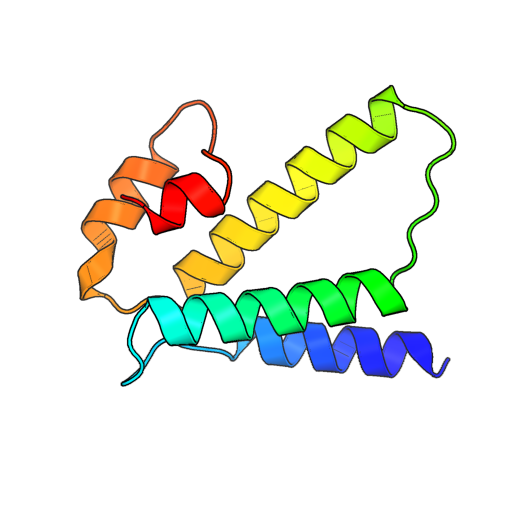1 92 ? 1.496 10.689 3.442 1.00 80.69 92 ASN A CA 1
ATOM 761 C C . ASN A 1 92 ? 0.619 11.867 3.899 1.00 80.69 92 ASN A C 1
ATOM 763 O O . ASN A 1 92 ? 0.494 12.104 5.101 1.00 80.69 92 ASN A O 1
ATOM 767 N N . GLU A 1 93 ? 0.008 12.588 2.959 1.00 80.75 93 GLU A N 1
ATOM 768 C CA . GLU A 1 93 ? -0.958 13.641 3.264 1.00 80.75 93 GLU A CA 1
ATOM 769 C C . GLU A 1 93 ? -2.258 13.044 3.792 1.00 80.75 93 GLU A C 1
ATOM 771 O O . GLU A 1 93 ? -2.750 13.505 4.814 1.00 80.75 93 GL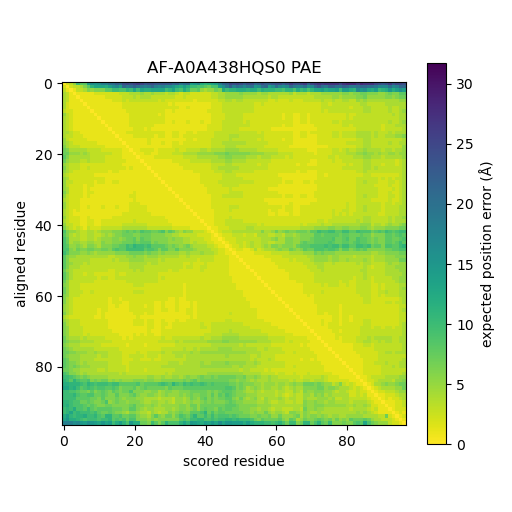U A O 1
ATOM 776 N N . VAL A 1 94 ? -2.761 11.968 3.175 1.00 81.62 94 VAL A N 1
ATOM 777 C CA . VAL A 1 94 ? -3.943 11.232 3.661 1.00 81.62 94 VAL A CA 1
ATOM 778 C C . VAL A 1 94 ? -3.781 10.781 5.112 1.00 81.62 94 VAL A C 1
ATOM 780 O O . VAL A 1 94 ? -4.717 10.879 5.893 1.00 81.62 94 VAL A O 1
ATOM 783 N N . PHE A 1 95 ? -2.595 10.301 5.480 1.00 77.06 95 PHE A N 1
ATOM 784 C CA . PHE A 1 95 ? -2.281 9.877 6.843 1.00 77.06 95 PHE A CA 1
ATOM 785 C C . PHE A 1 95 ? -2.246 11.033 7.859 1.00 77.06 95 PHE A C 1
ATOM 787 O O . PHE A 1 95 ? -2.369 10.796 9.059 1.00 77.06 95 PHE A O 1
ATOM 794 N N . SER A 1 96 ? -2.044 12.265 7.391 1.00 76.50 96 SER A N 1
ATOM 795 C CA . SER A 1 96 ? -1.894 13.455 8.235 1.00 76.50 96 SER A CA 1
ATOM 796 C C . SER A 1 96 ? -3.195 14.258 8.395 1.00 76.50 96 SER A C 1
ATOM 798 O O . SER A 1 96 ? -3.178 15.275 9.091 1.00 76.50 96 SER A O 1
ATOM 800 N N . LEU A 1 97 ? -4.282 13.832 7.736 1.00 69.56 97 LEU A N 1
ATOM 801 C CA . LEU A 1 97 ? -5.636 14.403 7.816 1.00 69.56 97 LEU A CA 1
ATOM 802 C C . LEU A 1 97 ? -6.442 13.773 8.958 1.00 69.56 97 LEU A C 1
ATOM 804 O O . LEU A 1 97 ? -7.183 14.539 9.611 1.00 69.56 97 LEU A O 1
#

Solvent-accessible surface area (backbone atoms only — not comparable to full-atom values): 5715 Å² total; per-residue (Å²): 115,71,55,62,52,52,46,51,51,46,53,50,48,54,76,68,45,57,30,79,92,48,57,67,72,57,37,51,51,52,52,52,52,50,51,54,53,40,50,64,62,62,60,81,81,71,94,46,70,68,59,44,53,53,49,49,54,51,52,45,51,53,50,43,49,53,50,57,76,19,48,55,76,91,48,47,67,58,49,53,60,49,71,69,40,96,65,75,71,55,53,73,58,61,75,72,110

Secondary structure (DSSP, 8-state):
-HHHHHHHHHHHHHHH---TTS-HHHHHHHHHHHHHHHHHHH-PPPS-HHHHHHHHHHHHHHHHHHHHHHS-GGGHHHHHHHHTSSSPPPHHHHHT-

Foldseek 3Di:
DVLVVVLVVLVVCLQPAACPPHDLVVSVVVLVVSVVSNCVSVVDDDPDVVVVVVVVLVSQVVSQVSSVSRYDPVCVVLVCVQVPDPGRDGVVVSSVD